Protein AF-A0AAD4NT39-F1 (afdb_monomer_lite)

Secondary structure (DSSP, 8-state):
-----HHHHHHHHHHHHHHHHHT-GGGGTTTEEEEEEEEETTEE--TTSTTSGGGS-----EEEEEEETTTTEEEEEEEE--TTS-EEEEEEEEE-SSSEEEEEEEEE-TTSTT--HHHHHHHHTT---PPPPGGG---HHHHHHHHHHHHHHHH-TT------SS--EEETTEEE-S--

Foldseek 3Di:
DDQADLVLVVVVVVLLVVLLQQLHLVSQVQAADPQAFEEEQPHTDDSPDCPDSSNDRAPFPDKDKDADRPQQKMWMWTQGQDPVWTWTKIWMWHDDNRHTRYIYIYIDTPPDDLAHSPLLVVVSVVDDDDDDPPVRDDDPVVVVLLVVLVVVCVVPVVRDHPADPPDFDQDNSDTDGDDD

InterPro domains:
  IPR058334 Domain of unknown function DUF8021 [PF26061] (137-174)

Organism: NCBI:txid48097

Radius of gyration: 17.37 Å; chains: 1; bounding box: 46×34×44 Å

Structure (mmCIF, N/CA/C/O backbone):
data_AF-A0AAD4NT39-F1
#
_entry.id   AF-A0AAD4NT39-F1
#
loop_
_atom_site.group_PDB
_atom_site.id
_atom_site.type_symbol
_atom_site.label_atom_id
_atom_site.label_alt_id
_atom_site.label_comp_id
_atom_site.label_asym_id
_atom_site.label_entity_id
_atom_site.label_seq_id
_atom_site.pdbx_PDB_ins_code
_atom_site.Cartn_x
_atom_site.Cartn_y
_atom_site.Cartn_z
_atom_site.occupancy
_atom_site.B_iso_or_equiv
_atom_site.auth_seq_id
_atom_site.auth_comp_id
_atom_site.auth_asym_id
_atom_site.auth_atom_id
_atom_site.pdbx_PDB_model_num
ATOM 1 N N . MET A 1 1 ? -16.075 -18.012 -9.042 1.00 45.16 1 MET A N 1
ATOM 2 C CA . MET A 1 1 ? -15.457 -16.731 -8.637 1.00 45.16 1 MET A CA 1
ATOM 3 C C . MET A 1 1 ? -15.837 -15.716 -9.696 1.00 45.16 1 MET A C 1
ATOM 5 O O . MET A 1 1 ? -15.651 -16.023 -10.866 1.00 45.16 1 MET A O 1
ATOM 9 N N . GLY A 1 2 ? -16.485 -14.609 -9.322 1.00 55.94 2 GLY A N 1
ATOM 10 C CA . GLY A 1 2 ? -16.772 -13.534 -10.278 1.00 55.94 2 GLY A CA 1
ATOM 11 C C . GLY A 1 2 ? -15.464 -12.896 -10.747 1.00 55.94 2 GLY A C 1
ATOM 12 O O . GLY A 1 2 ? -14.484 -12.915 -10.002 1.00 55.94 2 GLY A O 1
ATOM 13 N N . ALA A 1 3 ? -15.429 -12.383 -11.974 1.00 77.50 3 ALA A N 1
ATOM 14 C CA . ALA A 1 3 ? -14.290 -11.600 -12.435 1.00 77.50 3 ALA A CA 1
ATOM 15 C C . ALA A 1 3 ? -14.147 -10.358 -11.539 1.00 77.50 3 ALA A C 1
ATOM 17 O O . ALA A 1 3 ? -15.136 -9.685 -11.255 1.00 77.50 3 ALA A O 1
ATOM 18 N N . CYS A 1 4 ? -12.937 -10.080 -11.056 1.00 89.50 4 CYS A N 1
ATOM 19 C CA . CYS A 1 4 ? -12.674 -8.861 -10.306 1.00 89.50 4 CYS A CA 1
ATOM 20 C C . CYS A 1 4 ? -12.361 -7.741 -11.289 1.00 89.50 4 CYS A C 1
ATOM 22 O O . CYS A 1 4 ? -11.337 -7.765 -11.968 1.00 89.50 4 CYS A O 1
ATOM 24 N N . GLU A 1 5 ? -13.263 -6.774 -11.393 1.00 89.88 5 GLU A N 1
ATOM 25 C CA . GLU A 1 5 ? -13.074 -5.637 -12.282 1.00 89.88 5 GLU A CA 1
ATOM 26 C C . GLU A 1 5 ? -12.064 -4.656 -11.682 1.00 89.88 5 GLU A C 1
ATOM 28 O O . GLU A 1 5 ? -12.062 -4.370 -10.481 1.00 89.88 5 GLU A O 1
ATOM 33 N N . ARG A 1 6 ? -11.193 -4.104 -12.533 1.00 91.75 6 ARG A N 1
ATOM 34 C CA . ARG A 1 6 ? -10.196 -3.107 -12.114 1.00 91.75 6 ARG A CA 1
ATOM 35 C C . ARG A 1 6 ? -10.863 -1.860 -11.518 1.00 91.75 6 ARG A C 1
ATOM 37 O O . ARG A 1 6 ? -10.285 -1.232 -10.634 1.00 91.75 6 ARG A O 1
ATOM 44 N N . GLU A 1 7 ? -12.078 -1.539 -11.960 1.00 93.88 7 GLU A N 1
ATOM 45 C CA . GLU A 1 7 ? -12.891 -0.432 -11.446 1.00 93.88 7 GLU A CA 1
ATOM 46 C C . GLU A 1 7 ? -13.295 -0.618 -9.983 1.00 93.88 7 GLU A C 1
ATOM 48 O O . GLU A 1 7 ? -13.223 0.346 -9.225 1.00 93.88 7 GLU A O 1
ATOM 53 N N . PHE A 1 8 ? -13.620 -1.841 -9.545 1.00 95.06 8 PHE A N 1
ATOM 54 C CA . PHE A 1 8 ? -13.887 -2.121 -8.130 1.00 95.06 8 PHE A CA 1
ATOM 55 C C . PHE A 1 8 ? -12.672 -1.767 -7.258 1.00 95.06 8 PHE A C 1
ATOM 57 O O . PHE A 1 8 ? -12.799 -1.040 -6.270 1.00 95.06 8 PHE A O 1
ATOM 64 N N . LEU A 1 9 ? -11.478 -2.226 -7.650 1.00 96.81 9 LEU A N 1
ATOM 65 C CA . LEU A 1 9 ? -10.242 -1.954 -6.912 1.00 96.81 9 LEU A CA 1
ATOM 66 C C . LEU A 1 9 ? -9.875 -0.458 -6.941 1.00 96.81 9 LEU A C 1
ATOM 68 O O . LEU A 1 9 ? -9.452 0.097 -5.925 1.00 96.81 9 LEU A O 1
ATOM 72 N N . ALA A 1 10 ? -10.065 0.216 -8.079 1.00 96.06 10 ALA A N 1
ATOM 73 C CA . ALA A 1 10 ? -9.832 1.656 -8.213 1.00 96.06 10 ALA A CA 1
ATOM 74 C C . ALA A 1 10 ? -10.781 2.485 -7.328 1.00 96.06 10 ALA A C 1
ATOM 76 O O . ALA A 1 10 ? -10.347 3.416 -6.644 1.00 96.06 10 ALA A O 1
ATOM 77 N N . ALA A 1 11 ? -12.067 2.125 -7.301 1.00 96.06 11 ALA A N 1
ATOM 78 C CA . ALA A 1 11 ? -13.066 2.772 -6.460 1.00 96.06 11 ALA A CA 1
ATOM 79 C C . ALA A 1 11 ? -12.748 2.576 -4.973 1.00 96.06 11 ALA A C 1
ATOM 81 O O . ALA A 1 11 ? -12.743 3.547 -4.214 1.00 96.06 11 ALA A O 1
ATOM 82 N N . PHE A 1 12 ? -12.411 1.349 -4.559 1.00 97.19 12 PHE A N 1
ATOM 83 C CA . PHE A 1 12 ? -12.070 1.078 -3.166 1.00 97.19 12 PHE A CA 1
ATOM 84 C C . PHE A 1 12 ? -10.795 1.805 -2.724 1.00 97.19 12 PHE A C 1
ATOM 86 O O . PHE A 1 12 ? -10.771 2.401 -1.653 1.00 97.19 12 PHE A O 1
ATOM 93 N N . THR A 1 13 ? -9.733 1.801 -3.532 1.00 97.00 13 THR A N 1
ATOM 94 C CA . THR A 1 13 ? -8.476 2.488 -3.173 1.00 97.00 13 THR A CA 1
ATOM 95 C C . THR A 1 13 ? -8.647 4.005 -3.092 1.00 97.00 13 THR A C 1
ATOM 97 O O . THR A 1 13 ? -8.079 4.639 -2.206 1.00 97.00 13 THR A O 1
ATOM 100 N N . SER A 1 14 ? -9.507 4.584 -3.932 1.00 96.31 14 SER A N 1
ATOM 101 C CA . SER A 1 14 ? -9.885 6.000 -3.850 1.00 96.31 14 SER A CA 1
ATOM 102 C C . SER A 1 14 ? -10.712 6.303 -2.592 1.00 96.31 14 SER A C 1
ATOM 104 O O . SER A 1 14 ? -10.470 7.301 -1.910 1.00 96.31 14 SER A O 1
ATOM 106 N N . LEU A 1 15 ? -11.648 5.417 -2.233 1.00 97.19 15 LEU A N 1
ATOM 107 C CA . LEU A 1 15 ? -12.389 5.494 -0.973 1.00 97.19 15 LEU A CA 1
ATOM 108 C C . LEU A 1 15 ? -11.456 5.379 0.240 1.00 97.19 15 LEU A C 1
ATOM 110 O O . LEU A 1 15 ? -11.632 6.118 1.205 1.00 97.19 15 LEU A O 1
ATOM 114 N N . TYR A 1 16 ? -10.455 4.497 0.176 1.00 97.38 16 TYR A N 1
ATOM 115 C CA . TYR A 1 16 ? -9.438 4.343 1.213 1.00 97.38 16 TYR A CA 1
ATOM 116 C C . TYR A 1 16 ? -8.669 5.642 1.439 1.00 97.38 16 TYR A C 1
ATOM 118 O O . TYR A 1 16 ? -8.558 6.086 2.578 1.00 97.38 16 TYR A O 1
ATOM 126 N N . LEU A 1 17 ? -8.185 6.285 0.372 1.00 96.94 17 LEU A N 1
ATOM 127 C CA . LEU A 1 17 ? -7.468 7.557 0.492 1.00 96.94 17 LEU A CA 1
ATOM 128 C C . LEU A 1 17 ? -8.335 8.646 1.132 1.00 96.94 17 LEU A C 1
ATOM 130 O O . LEU A 1 17 ? -7.859 9.366 2.009 1.00 96.94 17 LEU A O 1
ATOM 134 N N . ASN A 1 18 ? -9.613 8.735 0.754 1.00 96.19 18 ASN A N 1
ATOM 135 C CA . ASN A 1 18 ? -10.550 9.662 1.388 1.00 96.19 18 ASN A CA 1
ATOM 136 C C . ASN A 1 18 ? -10.724 9.343 2.883 1.00 96.19 18 ASN A C 1
ATOM 138 O O . ASN A 1 18 ? -10.513 10.213 3.723 1.00 96.19 18 ASN A O 1
ATOM 142 N N . ALA A 1 19 ? -11.019 8.086 3.225 1.00 97.06 19 ALA A N 1
ATOM 143 C CA . ALA A 1 19 ? -11.183 7.643 4.609 1.00 97.06 19 ALA A CA 1
ATOM 144 C C . ALA A 1 19 ? -9.948 7.919 5.472 1.00 97.06 19 ALA A C 1
ATOM 146 O O . ALA A 1 19 ? -10.096 8.425 6.579 1.00 97.06 19 ALA A O 1
ATOM 147 N N . GLN A 1 20 ? -8.749 7.660 4.948 1.00 97.25 20 GLN A N 1
ATOM 148 C CA . GLN A 1 20 ? -7.490 7.965 5.622 1.00 97.25 20 GLN A CA 1
ATOM 149 C C . GLN A 1 20 ? -7.286 9.476 5.804 1.00 97.25 20 GLN A C 1
ATOM 151 O O . GLN A 1 20 ? -6.795 9.911 6.844 1.00 97.25 20 GLN A O 1
ATOM 156 N N . THR A 1 21 ? -7.686 10.280 4.812 1.00 95.56 21 THR A N 1
ATOM 157 C CA . THR A 1 21 ? -7.581 11.746 4.872 1.00 95.56 21 THR A CA 1
ATOM 158 C C . THR A 1 21 ? -8.437 12.319 5.996 1.00 95.56 21 THR A C 1
ATOM 160 O O . THR A 1 21 ? -7.985 13.179 6.747 1.00 95.56 21 THR A O 1
ATOM 163 N N . VAL A 1 22 ? -9.674 11.835 6.134 1.00 96.44 22 VAL A N 1
ATOM 164 C CA . VAL A 1 22 ? -10.615 12.337 7.148 1.00 96.44 22 VAL A CA 1
ATOM 165 C C . VAL A 1 22 ? -10.553 11.582 8.479 1.00 96.44 22 VAL A C 1
ATOM 167 O O . VAL A 1 22 ? -11.205 12.001 9.432 1.00 96.44 22 VAL A O 1
ATOM 170 N N . GLY A 1 23 ? -9.812 10.474 8.557 1.00 97.25 23 GLY A N 1
ATOM 171 C CA . GLY A 1 23 ? -9.743 9.626 9.746 1.00 97.25 23 GLY A CA 1
ATOM 172 C C . GLY A 1 23 ? -11.046 8.870 10.026 1.00 97.25 23 GLY A C 1
ATOM 173 O O . GLY A 1 23 ? -11.526 8.881 11.158 1.00 97.25 23 GLY A O 1
ATOM 174 N N . ASN A 1 24 ? -11.681 8.270 9.012 1.00 97.69 24 ASN A N 1
ATOM 175 C CA . ASN A 1 24 ? -13.008 7.665 9.166 1.00 97.69 24 ASN A CA 1
ATOM 176 C C . ASN A 1 24 ? -13.178 6.321 8.438 1.00 97.69 24 ASN A C 1
ATOM 178 O O . ASN A 1 24 ? -13.614 6.261 7.285 1.00 97.69 24 ASN A O 1
ATOM 182 N N . SER A 1 25 ? -12.954 5.225 9.163 1.00 97.44 25 SER A N 1
ATOM 183 C CA . SER A 1 25 ? -13.167 3.856 8.669 1.00 97.44 25 SER A CA 1
ATOM 184 C C . SER A 1 25 ? -14.631 3.496 8.373 1.00 97.44 25 SER A C 1
ATOM 186 O O . SER A 1 25 ? -14.883 2.566 7.604 1.00 97.44 25 SER A O 1
ATOM 188 N N . SER A 1 26 ? -15.620 4.224 8.913 1.00 97.75 26 SER A N 1
ATOM 189 C CA . SER A 1 26 ? -17.044 3.917 8.672 1.00 97.75 26 SER A CA 1
ATOM 190 C C . SER A 1 26 ? -17.446 4.062 7.200 1.00 97.75 26 SER A C 1
ATOM 192 O O . SER A 1 26 ? -18.415 3.436 6.760 1.00 97.75 26 SER A O 1
ATOM 194 N N . LEU A 1 27 ? -16.659 4.802 6.410 1.00 97.56 27 LEU A N 1
ATOM 195 C CA . LEU A 1 27 ? -16.833 4.918 4.962 1.00 97.56 27 LEU A CA 1
ATOM 196 C C . LEU A 1 27 ? -16.735 3.562 4.242 1.00 97.56 27 LEU A C 1
ATOM 198 O O . LEU A 1 27 ? -17.321 3.393 3.174 1.00 97.56 27 LEU A O 1
ATOM 202 N N . PHE A 1 28 ? -16.062 2.571 4.832 1.00 96.62 28 PHE A N 1
ATOM 203 C CA . PHE A 1 28 ? -15.901 1.242 4.241 1.00 96.62 28 PHE A CA 1
ATOM 204 C C . PHE A 1 28 ? -17.084 0.304 4.473 1.00 96.62 28 PHE A C 1
ATOM 206 O O . PHE A 1 28 ? -17.129 -0.751 3.850 1.00 96.62 28 PHE A O 1
ATOM 213 N N . THR A 1 29 ? -18.050 0.658 5.328 1.00 92.12 29 THR A N 1
ATOM 214 C CA . THR A 1 29 ? -19.096 -0.263 5.824 1.00 92.12 29 THR A CA 1
ATOM 215 C C . THR A 1 29 ? -19.800 -1.057 4.715 1.00 92.12 29 THR A C 1
ATOM 217 O O . THR A 1 29 ? -20.031 -2.252 4.865 1.00 92.12 29 THR A O 1
ATOM 220 N N . ASN A 1 30 ? -20.085 -0.428 3.570 1.00 93.88 30 ASN A N 1
ATOM 221 C CA . ASN A 1 30 ? -20.787 -1.074 2.450 1.00 93.88 30 ASN A CA 1
ATOM 222 C C . ASN A 1 30 ? -19.874 -1.866 1.496 1.00 93.88 30 ASN A C 1
ATOM 224 O O . ASN A 1 30 ? -20.364 -2.527 0.582 1.00 93.88 30 ASN A O 1
ATOM 228 N N . TYR A 1 31 ? -18.561 -1.791 1.698 1.00 95.50 31 TYR A N 1
ATOM 229 C CA . TYR A 1 31 ? -17.534 -2.389 0.847 1.00 95.50 31 TYR A CA 1
ATOM 230 C C . TYR A 1 31 ? -16.798 -3.547 1.524 1.00 95.50 31 TYR A C 1
ATOM 232 O O . TYR A 1 31 ? -16.107 -4.296 0.838 1.00 95.50 31 TYR A O 1
ATOM 240 N N . MET A 1 32 ? -16.948 -3.732 2.837 1.00 96.44 32 MET A N 1
ATOM 241 C CA . MET A 1 32 ? -16.330 -4.840 3.567 1.00 96.44 32 MET A CA 1
ATOM 242 C C . MET A 1 32 ? -17.255 -6.060 3.602 1.00 96.44 32 MET A C 1
ATOM 244 O O . MET A 1 32 ? -18.460 -5.946 3.825 1.00 96.44 32 MET A O 1
ATOM 248 N N . LEU A 1 33 ? -16.694 -7.254 3.409 1.00 96.44 33 LEU A N 1
ATOM 249 C CA . LEU A 1 33 ? -17.417 -8.507 3.630 1.00 96.44 33 LEU A CA 1
ATOM 250 C C . LEU A 1 33 ? -17.652 -8.705 5.135 1.00 96.44 33 LEU A C 1
ATOM 252 O O . LEU A 1 33 ? -16.765 -8.398 5.912 1.00 96.44 33 LEU A O 1
ATOM 256 N N . GLN A 1 34 ? -18.774 -9.290 5.568 1.00 92.88 34 GLN A N 1
ATOM 257 C CA . GLN A 1 34 ? -19.112 -9.443 6.998 1.00 92.88 34 GLN A CA 1
ATOM 258 C C . GLN A 1 34 ? -17.993 -10.046 7.878 1.00 92.88 34 GLN A C 1
ATOM 260 O O . GLN A 1 34 ? -17.850 -9.646 9.028 1.00 92.88 34 GLN A O 1
ATOM 265 N N . ASN A 1 35 ? -17.184 -10.963 7.335 1.00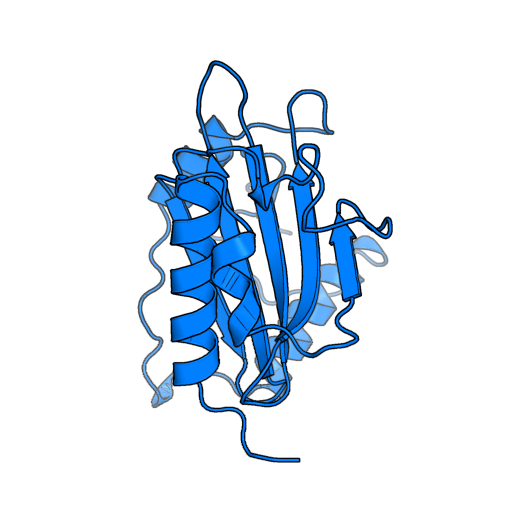 93.44 35 ASN A N 1
ATOM 266 C CA . ASN A 1 35 ? -16.073 -11.621 8.035 1.00 93.44 35 ASN A CA 1
ATOM 267 C C . ASN A 1 35 ? -14.710 -11.227 7.447 1.00 93.44 35 ASN A C 1
ATOM 269 O O . ASN A 1 35 ? -13.853 -12.084 7.222 1.00 93.44 35 ASN A O 1
ATOM 273 N N . TYR A 1 36 ? -14.533 -9.949 7.113 1.00 97.38 36 TYR A N 1
ATOM 274 C CA . TYR A 1 36 ? -13.241 -9.451 6.659 1.00 97.38 36 TYR A CA 1
ATOM 275 C C . TYR A 1 36 ? -12.175 -9.578 7.754 1.00 97.38 36 TYR A C 1
ATOM 277 O O . TYR A 1 36 ? -12.476 -9.619 8.947 1.00 97.38 36 TYR A O 1
ATOM 285 N N . THR A 1 37 ? -10.912 -9.608 7.342 1.00 98.31 37 THR A N 1
ATOM 286 C CA . THR A 1 37 ? -9.772 -9.535 8.264 1.00 98.31 37 THR A CA 1
ATOM 287 C C . THR A 1 37 ? -9.067 -8.196 8.128 1.00 98.31 37 THR A C 1
ATOM 289 O O . THR A 1 37 ? -8.952 -7.662 7.022 1.00 98.31 37 THR A O 1
ATOM 292 N N . TYR A 1 38 ? -8.616 -7.660 9.261 1.00 98.50 38 TYR A N 1
ATOM 293 C CA . TYR A 1 38 ? -7.830 -6.439 9.327 1.00 98.50 38 TYR A CA 1
ATOM 294 C C . TYR A 1 38 ? -6.598 -6.639 10.205 1.00 98.50 38 TYR A C 1
ATOM 296 O O . TYR A 1 38 ? -6.696 -7.206 11.298 1.00 98.50 38 TYR A O 1
ATOM 304 N N . SER A 1 39 ? -5.444 -6.186 9.726 1.00 98.69 39 SER A N 1
ATOM 305 C CA . SER A 1 39 ? -4.202 -6.190 10.492 1.00 98.69 39 SER A CA 1
ATOM 306 C C . SER A 1 39 ? -3.411 -4.905 10.294 1.00 98.69 39 SER A C 1
ATOM 308 O O . SER A 1 39 ? -3.415 -4.309 9.217 1.00 98.69 39 SER A O 1
ATOM 310 N N . GLU A 1 40 ? -2.699 -4.515 11.345 1.00 98.44 40 GLU A N 1
ATOM 311 C CA . GLU A 1 40 ? -1.698 -3.454 11.320 1.00 98.44 40 GLU A CA 1
ATOM 312 C C . GLU A 1 40 ? -0.369 -4.045 11.799 1.00 98.44 40 GLU A C 1
ATOM 314 O O . GLU A 1 40 ? -0.338 -4.757 12.804 1.00 98.44 40 GLU A O 1
ATOM 319 N N . ASN A 1 41 ? 0.721 -3.815 11.061 1.00 97.44 41 ASN A N 1
ATOM 320 C CA . ASN A 1 41 ? 2.065 -4.306 11.401 1.00 97.44 41 ASN A CA 1
ATOM 321 C C . ASN A 1 41 ? 2.102 -5.809 11.746 1.00 97.44 41 ASN A C 1
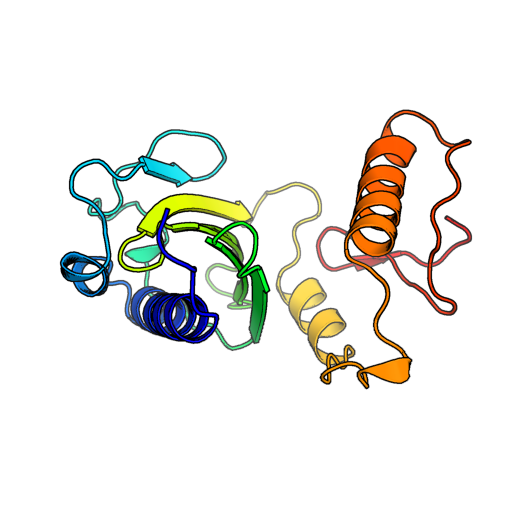ATOM 323 O O . ASN A 1 41 ? 2.704 -6.237 12.728 1.00 97.44 41 ASN A O 1
ATOM 327 N N . PHE A 1 42 ? 1.440 -6.615 10.906 1.00 97.12 42 PHE A N 1
ATOM 328 C CA . PHE A 1 42 ? 1.312 -8.077 11.024 1.00 97.12 42 PHE A CA 1
ATOM 329 C C . PHE A 1 42 ? 0.523 -8.588 12.244 1.00 97.12 42 PHE A C 1
ATOM 331 O O . PHE A 1 42 ? 0.424 -9.801 12.434 1.00 97.12 42 PHE A O 1
ATOM 338 N N . ALA A 1 43 ? -0.093 -7.705 13.033 1.00 98.00 43 ALA A N 1
ATOM 339 C CA . ALA A 1 43 ? -0.948 -8.071 14.156 1.00 98.00 43 ALA A CA 1
ATOM 340 C C . ALA A 1 43 ? -2.434 -7.859 13.810 1.00 98.00 43 ALA A C 1
ATOM 342 O O . ALA A 1 43 ? -2.776 -6.840 13.204 1.00 98.00 43 ALA A O 1
ATOM 343 N N . PRO A 1 44 ? -3.346 -8.780 14.186 1.00 98.31 44 PRO A N 1
ATOM 344 C CA . PRO A 1 44 ? -4.782 -8.539 14.070 1.00 98.31 44 PRO A CA 1
ATOM 345 C C . PRO A 1 44 ? -5.184 -7.243 14.780 1.00 98.31 44 PRO A C 1
ATOM 347 O O . PRO A 1 44 ? -4.804 -7.020 15.929 1.00 98.31 44 PRO A O 1
ATOM 350 N N . ALA A 1 45 ? -5.973 -6.411 14.106 1.00 97.62 45 ALA A N 1
ATOM 351 C CA . ALA A 1 45 ? -6.388 -5.105 14.603 1.00 97.62 45 ALA A CA 1
ATOM 352 C C . ALA A 1 45 ? -7.901 -4.907 14.439 1.00 97.62 45 ALA A C 1
ATOM 354 O O . ALA A 1 45 ? -8.561 -5.585 13.650 1.00 97.62 45 ALA A O 1
ATOM 355 N N . ASN A 1 46 ? -8.465 -3.957 15.186 1.00 97.00 46 ASN A N 1
ATOM 356 C CA . ASN A 1 46 ? -9.859 -3.549 15.033 1.00 97.00 46 ASN A CA 1
ATOM 357 C C . ASN A 1 46 ? -9.932 -2.272 14.189 1.00 97.00 46 ASN A C 1
ATOM 359 O O . ASN A 1 46 ? -9.568 -1.198 14.662 1.00 97.00 46 ASN A O 1
ATOM 363 N N . LEU A 1 47 ? -10.457 -2.394 12.971 1.00 97.25 47 LEU A N 1
ATOM 364 C CA . LEU A 1 47 ? -10.576 -1.297 12.008 1.00 97.25 47 LEU A CA 1
ATOM 365 C C . LEU A 1 47 ? -11.410 -0.117 12.530 1.00 97.25 47 LEU A C 1
ATOM 367 O O . LEU A 1 47 ? -11.153 1.026 12.169 1.00 97.25 47 LEU A O 1
ATOM 371 N N . SER A 1 48 ? -12.397 -0.367 13.394 1.00 96.38 48 SER A N 1
ATOM 372 C CA . SER A 1 48 ? -13.248 0.682 13.977 1.00 96.38 48 SER A CA 1
ATOM 373 C C . SER A 1 48 ? -12.693 1.262 15.280 1.00 96.38 48 SER A C 1
ATOM 375 O O . SER A 1 48 ? -13.308 2.157 15.858 1.00 96.38 48 SER A O 1
ATOM 377 N N . ALA A 1 49 ? -11.565 0.753 15.786 1.00 97.56 49 ALA A N 1
ATOM 378 C CA . ALA A 1 49 ? -10.961 1.292 16.996 1.00 97.56 49 ALA A CA 1
ATOM 379 C C . ALA A 1 49 ? -10.342 2.673 16.719 1.00 97.56 49 ALA A C 1
ATOM 381 O O . ALA A 1 49 ? -9.705 2.849 15.678 1.00 97.56 49 ALA A O 1
ATOM 382 N N . PRO A 1 50 ? -10.426 3.631 17.661 1.00 96.94 50 PRO A N 1
ATOM 383 C CA . PRO A 1 50 ? -9.774 4.935 17.512 1.00 96.94 50 PRO A CA 1
ATOM 384 C C . PRO A 1 50 ? -8.259 4.843 17.286 1.00 96.94 50 PRO A C 1
ATOM 386 O O . PRO A 1 50 ? -7.673 5.733 16.688 1.00 96.94 50 PRO A O 1
ATOM 389 N N . THR A 1 51 ? -7.621 3.766 17.752 1.00 95.88 51 THR A N 1
ATOM 390 C CA . THR A 1 51 ? -6.182 3.521 17.587 1.00 95.88 51 THR A CA 1
ATOM 391 C C . THR A 1 51 ? -5.795 3.025 16.198 1.00 95.88 51 THR A C 1
ATOM 393 O O . THR A 1 51 ? -4.608 2.986 15.905 1.00 95.88 51 THR A O 1
ATOM 396 N N . SER A 1 52 ? -6.753 2.616 15.361 1.00 97.44 52 SER A N 1
ATOM 397 C CA . SER A 1 52 ? -6.447 2.181 13.998 1.00 97.44 52 SER A CA 1
ATOM 398 C C . SER A 1 52 ? -5.949 3.356 13.164 1.00 97.44 52 SER A C 1
ATOM 400 O O . SER A 1 52 ? -6.540 4.438 13.209 1.00 97.44 52 SER A O 1
ATOM 402 N N . ILE A 1 53 ? -4.917 3.125 12.349 1.00 97.12 53 ILE A N 1
ATOM 403 C CA . ILE A 1 53 ? -4.306 4.163 11.512 1.00 97.12 53 ILE A CA 1
ATOM 404 C C . ILE A 1 53 ? -5.317 4.830 10.572 1.00 97.12 53 ILE A C 1
ATOM 406 O O . ILE A 1 53 ? -5.241 6.033 10.352 1.00 97.12 53 ILE A O 1
ATOM 410 N N . VAL A 1 54 ? -6.325 4.099 10.084 1.00 96.94 54 VAL A N 1
ATOM 411 C CA 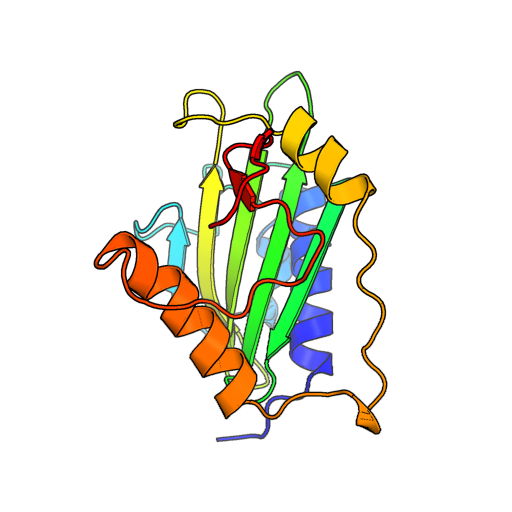. VAL A 1 54 ? -7.386 4.652 9.220 1.00 96.94 54 VAL A CA 1
ATOM 412 C C . VAL A 1 54 ? -8.250 5.687 9.949 1.00 96.94 54 VAL A C 1
ATOM 414 O O . VAL A 1 54 ? -8.795 6.582 9.310 1.00 96.94 54 VAL A O 1
ATOM 417 N N . ASN A 1 55 ? -8.394 5.579 11.274 1.00 97.81 55 ASN A N 1
ATOM 418 C CA . ASN A 1 55 ? -9.166 6.526 12.088 1.00 97.81 55 ASN A CA 1
ATOM 419 C C . ASN A 1 55 ? -8.319 7.708 12.589 1.00 97.81 55 ASN A C 1
ATOM 421 O O . ASN A 1 55 ? -8.821 8.555 13.325 1.00 97.81 55 ASN A O 1
ATOM 425 N N . GLN A 1 56 ? -7.051 7.780 12.182 1.00 95.50 56 GLN A N 1
ATOM 426 C CA . GLN A 1 56 ? -6.192 8.940 12.374 1.00 95.50 56 GLN A CA 1
ATOM 427 C C . GLN A 1 56 ? -6.225 9.781 11.089 1.00 95.50 56 GLN A C 1
ATOM 429 O O . GLN A 1 56 ? -5.838 9.278 10.032 1.00 95.50 56 GLN A O 1
ATOM 434 N N . PRO A 1 57 ? -6.703 11.038 11.124 1.00 95.38 57 PRO A N 1
ATOM 435 C CA . PRO A 1 57 ? -6.684 11.900 9.946 1.00 95.38 57 PRO A CA 1
ATOM 436 C C . PRO A 1 57 ? -5.242 12.179 9.516 1.00 95.38 57 PRO A C 1
ATOM 438 O O . PRO A 1 57 ? -4.468 12.754 10.281 1.00 95.38 57 PRO A O 1
ATOM 441 N N . LEU A 1 58 ? -4.882 11.793 8.291 1.00 93.94 58 LEU A N 1
ATOM 442 C CA . LEU A 1 58 ? -3.549 12.027 7.736 1.00 93.94 58 LEU A CA 1
ATOM 443 C C . LEU A 1 58 ? -3.639 12.862 6.463 1.00 93.94 58 LEU A C 1
ATOM 445 O O . LEU A 1 58 ? -4.341 12.504 5.521 1.00 93.94 58 LEU A O 1
ATOM 449 N N . ASN A 1 59 ? -2.869 13.945 6.389 1.00 85.19 59 ASN A N 1
ATOM 450 C CA . ASN A 1 59 ? -2.776 14.748 5.175 1.00 85.19 59 ASN A CA 1
ATOM 451 C C . ASN A 1 59 ? -1.908 14.030 4.125 1.00 85.19 59 ASN A C 1
ATOM 453 O O . ASN A 1 59 ? -0.697 14.244 4.029 1.00 85.19 59 ASN A O 1
ATOM 457 N N . SER A 1 60 ? -2.516 13.124 3.355 1.00 69.88 60 SER A N 1
ATOM 458 C CA . SER A 1 60 ? -1.813 12.379 2.313 1.00 69.88 60 SER A CA 1
ATOM 459 C C . SER A 1 60 ? -1.614 13.243 1.068 1.00 69.88 60 SER A C 1
ATOM 461 O O . SER A 1 60 ? -2.519 13.395 0.250 1.00 69.88 60 SER A O 1
ATOM 463 N N . THR A 1 61 ? -0.411 13.783 0.890 1.00 67.06 61 THR A N 1
ATOM 464 C CA . THR A 1 61 ? -0.048 14.555 -0.315 1.00 67.06 61 THR A CA 1
ATOM 465 C C . THR A 1 61 ? 0.565 13.690 -1.413 1.00 67.06 61 THR A C 1
ATOM 467 O O . THR A 1 61 ? 0.658 14.119 -2.559 1.00 67.06 61 THR A O 1
ATOM 470 N N . ASN A 1 62 ? 0.967 12.461 -1.083 1.00 86.31 62 ASN A N 1
ATOM 471 C CA . ASN A 1 62 ? 1.654 11.554 -1.991 1.00 86.31 62 ASN A CA 1
ATOM 472 C C . ASN A 1 62 ? 1.125 10.132 -1.799 1.00 86.31 62 ASN A C 1
ATOM 474 O O . ASN A 1 62 ? 1.244 9.563 -0.713 1.00 86.31 62 ASN A O 1
ATOM 478 N N . SER A 1 63 ? 0.559 9.547 -2.855 1.00 93.38 63 SER A N 1
ATOM 479 C CA . SER A 1 63 ? 0.146 8.145 -2.853 1.00 93.38 63 SER A CA 1
ATOM 480 C C . SER A 1 63 ? 0.460 7.460 -4.177 1.00 93.38 63 SER A C 1
ATOM 482 O O . SER A 1 63 ? 0.560 8.105 -5.223 1.00 93.38 63 SER A O 1
ATOM 484 N N . ARG A 1 64 ? 0.632 6.139 -4.126 1.00 93.88 64 ARG A N 1
ATOM 485 C CA . ARG A 1 64 ? 0.820 5.292 -5.305 1.00 93.88 64 ARG A CA 1
ATOM 486 C C . ARG A 1 64 ? -0.040 4.054 -5.185 1.00 93.88 64 ARG A C 1
ATOM 488 O O . ARG A 1 64 ? -0.029 3.402 -4.148 1.00 93.88 64 ARG A O 1
ATOM 495 N N . ILE A 1 65 ? -0.758 3.727 -6.252 1.00 95.75 65 ILE A N 1
ATOM 496 C CA . ILE A 1 65 ? -1.716 2.626 -6.270 1.00 95.75 65 ILE A CA 1
ATOM 497 C C . ILE A 1 65 ? -1.327 1.626 -7.357 1.00 95.75 65 ILE A C 1
ATOM 499 O O . ILE A 1 65 ? -1.088 2.001 -8.504 1.00 95.75 65 ILE A O 1
ATOM 503 N N . PHE A 1 66 ? -1.334 0.345 -7.006 1.00 95.19 66 PHE A N 1
ATOM 504 C CA . PHE A 1 66 ? -1.189 -0.775 -7.928 1.00 95.19 66 PHE A CA 1
ATOM 505 C C . PHE A 1 66 ? -2.428 -1.659 -7.828 1.00 95.19 66 PHE A C 1
ATOM 507 O O . PHE A 1 66 ? -2.838 -2.032 -6.731 1.00 95.19 66 PHE A O 1
ATOM 514 N N . LEU A 1 67 ? -3.025 -1.989 -8.973 1.00 96.00 67 LEU A N 1
ATOM 515 C CA . LEU A 1 67 ? -4.262 -2.768 -9.056 1.00 96.00 67 LEU A CA 1
ATOM 516 C C . LEU A 1 67 ? -3.990 -4.085 -9.788 1.00 96.00 67 LEU A C 1
ATOM 518 O O . LEU A 1 67 ? -3.562 -4.062 -10.946 1.00 96.00 67 LEU A O 1
ATOM 522 N N . ASP A 1 68 ? -4.293 -5.206 -9.140 1.00 95.19 68 ASP A N 1
ATOM 523 C CA . ASP A 1 68 ? -4.176 -6.560 -9.676 1.00 95.19 68 ASP A CA 1
ATOM 524 C C . ASP A 1 68 ? -5.558 -7.225 -9.740 1.00 95.19 68 ASP A C 1
ATOM 526 O O . ASP A 1 68 ? -6.025 -7.883 -8.810 1.00 95.19 68 ASP A O 1
ATOM 530 N N . ALA A 1 69 ? -6.221 -7.062 -10.884 1.00 93.56 69 ALA A N 1
ATOM 531 C CA . ALA A 1 69 ? -7.527 -7.661 -11.150 1.00 93.56 69 ALA A CA 1
ATOM 532 C C . ALA A 1 69 ? -7.488 -9.203 -11.191 1.00 93.56 69 ALA A C 1
ATOM 534 O O . ALA A 1 69 ? -8.506 -9.844 -10.948 1.00 93.56 69 ALA A O 1
ATOM 535 N N . TYR A 1 70 ? -6.326 -9.815 -11.456 1.00 92.44 70 TYR A N 1
ATOM 536 C CA . TYR A 1 70 ? -6.203 -11.273 -11.522 1.00 92.44 70 TYR A CA 1
ATOM 537 C C . TYR A 1 70 ? -6.291 -11.907 -10.129 1.00 92.44 70 TYR A C 1
ATOM 539 O O . TYR A 1 70 ? -6.965 -12.918 -9.950 1.00 92.44 70 TYR A O 1
ATOM 547 N N . LEU A 1 71 ? -5.641 -11.295 -9.134 1.00 94.00 71 LEU A N 1
ATOM 548 C CA . LEU A 1 71 ? -5.731 -11.718 -7.729 1.00 94.00 71 LEU A CA 1
ATOM 549 C C . LEU A 1 71 ? -6.848 -11.016 -6.952 1.00 94.00 71 LEU A C 1
ATOM 551 O O . LEU A 1 71 ? -7.050 -11.308 -5.777 1.00 94.00 71 LEU A O 1
ATOM 555 N N . CYS A 1 72 ? -7.562 -10.094 -7.595 1.00 96.69 72 CYS A N 1
ATOM 556 C CA . CYS A 1 72 ? -8.480 -9.171 -6.946 1.00 96.69 72 CYS A CA 1
ATOM 557 C C . CYS A 1 72 ? -7.856 -8.460 -5.741 1.00 96.69 72 CYS A C 1
ATOM 559 O O . CYS A 1 72 ? -8.435 -8.405 -4.655 1.00 96.69 72 CYS A O 1
ATOM 561 N N . SER A 1 73 ? -6.651 -7.934 -5.935 1.00 97.50 73 SER A N 1
ATOM 562 C CA . SER A 1 73 ? -5.890 -7.262 -4.893 1.00 97.50 73 SER A CA 1
ATOM 563 C C . SER A 1 73 ? -5.402 -5.895 -5.346 1.00 97.50 73 SER A C 1
ATOM 565 O O . SER A 1 73 ? -5.261 -5.613 -6.536 1.00 97.50 73 SER A O 1
ATOM 567 N N . ALA A 1 74 ? -5.158 -5.017 -4.383 1.00 98.06 74 ALA A N 1
ATOM 568 C CA . ALA A 1 74 ? -4.536 -3.730 -4.636 1.00 98.06 74 ALA A CA 1
ATOM 569 C C . ALA A 1 74 ? -3.534 -3.393 -3.538 1.00 98.06 74 ALA A C 1
ATOM 571 O O . ALA A 1 74 ? -3.698 -3.802 -2.388 1.00 98.06 74 ALA A O 1
ATOM 572 N N . PHE A 1 75 ? -2.508 -2.636 -3.911 1.00 98.06 75 PHE A N 1
ATOM 573 C CA . PHE A 1 75 ? -1.548 -2.054 -2.988 1.00 98.06 75 PHE A CA 1
ATOM 574 C C . PHE A 1 75 ? -1.588 -0.532 -3.102 1.00 98.06 75 PHE A C 1
ATOM 576 O O . PHE A 1 75 ? -1.480 0.000 -4.207 1.00 98.06 75 PHE A O 1
ATOM 583 N N . THR A 1 76 ? -1.710 0.151 -1.970 1.00 97.56 76 THR A N 1
ATOM 584 C CA . THR A 1 76 ? -1.679 1.609 -1.858 1.00 97.56 76 THR A CA 1
ATOM 585 C C . THR A 1 76 ? -0.535 2.008 -0.936 1.00 97.56 76 THR A C 1
ATOM 587 O O . THR A 1 76 ? -0.554 1.706 0.254 1.00 97.56 76 THR A O 1
ATOM 590 N N . GLN A 1 77 ? 0.452 2.713 -1.476 1.00 96.25 77 GLN A N 1
ATOM 591 C CA . GLN A 1 77 ? 1.448 3.429 -0.688 1.00 96.25 77 GLN A CA 1
ATOM 592 C C . GLN A 1 77 ? 0.920 4.823 -0.356 1.00 96.25 77 GLN A C 1
ATOM 594 O O . GLN A 1 77 ? 0.382 5.495 -1.237 1.00 96.25 77 GLN A O 1
ATOM 599 N N . ILE A 1 78 ? 1.125 5.277 0.879 1.00 96.50 78 ILE A N 1
ATOM 600 C CA . ILE A 1 78 ? 0.808 6.640 1.320 1.00 96.50 78 ILE A CA 1
ATOM 601 C C . ILE A 1 78 ? 2.030 7.211 2.028 1.00 96.50 78 ILE A C 1
ATOM 603 O O . ILE A 1 78 ? 2.572 6.575 2.925 1.00 96.50 78 ILE A O 1
ATOM 607 N N . ILE A 1 79 ? 2.471 8.402 1.632 1.00 95.44 79 ILE A N 1
ATOM 608 C CA . ILE A 1 79 ? 3.583 9.105 2.273 1.00 95.44 79 ILE A CA 1
ATOM 609 C C . ILE A 1 79 ? 3.030 10.374 2.915 1.00 95.44 79 ILE A C 1
ATOM 611 O O . ILE A 1 79 ? 2.446 11.224 2.237 1.00 95.44 79 ILE A O 1
ATOM 615 N N . VAL A 1 80 ? 3.239 10.493 4.222 1.00 95.12 80 VAL A N 1
ATOM 616 C CA . VAL A 1 80 ? 2.794 11.604 5.063 1.00 95.12 80 VAL A CA 1
ATOM 617 C C . VAL A 1 80 ? 4.046 12.252 5.656 1.00 95.12 80 VAL A C 1
ATOM 619 O O . VAL A 1 80 ? 4.491 11.859 6.731 1.00 95.12 80 VAL A O 1
ATOM 622 N N . PRO A 1 81 ? 4.673 13.215 4.957 1.00 91.38 81 PRO A N 1
ATOM 623 C CA . PRO A 1 81 ? 5.901 13.864 5.416 1.00 91.38 81 PRO A CA 1
ATOM 624 C C . PRO A 1 81 ? 5.619 15.003 6.417 1.00 91.38 81 PRO A C 1
ATOM 626 O O . PRO A 1 81 ? 6.336 16.001 6.433 1.00 91.38 81 PRO A O 1
ATOM 629 N N . GLU A 1 82 ? 4.544 14.896 7.202 1.00 87.88 82 GLU A N 1
ATOM 630 C CA . GLU A 1 82 ? 4.127 15.921 8.164 1.00 87.88 82 GLU A CA 1
ATOM 631 C C . GLU A 1 82 ? 5.137 15.998 9.325 1.00 87.88 82 GLU A C 1
ATOM 633 O O . GLU A 1 82 ? 5.386 14.974 9.965 1.00 87.88 82 GLU A O 1
ATOM 638 N N . PRO A 1 83 ? 5.707 17.178 9.646 1.00 83.12 83 PRO A N 1
ATOM 639 C CA . PRO A 1 83 ? 6.719 17.287 10.695 1.00 83.12 83 PRO A CA 1
ATOM 640 C C . PRO A 1 83 ? 6.234 16.930 12.101 1.00 83.12 83 PRO A C 1
ATOM 642 O O . PRO A 1 83 ? 7.058 16.566 12.932 1.00 83.12 83 PRO A O 1
ATOM 645 N N . SER A 1 84 ? 4.935 17.068 12.395 1.00 90.25 84 SER A N 1
ATOM 646 C CA . SER A 1 84 ? 4.415 16.773 13.735 1.00 90.25 84 SER A CA 1
ATOM 647 C C . SER A 1 84 ? 4.359 15.281 14.039 1.00 90.25 84 SER A C 1
ATOM 649 O O . SER A 1 84 ? 4.540 14.912 15.193 1.00 90.25 84 SER A O 1
ATOM 651 N N . HIS A 1 85 ? 4.051 14.451 13.034 1.00 92.62 85 HIS A N 1
ATOM 652 C CA . HIS A 1 85 ? 4.091 12.993 13.148 1.00 92.62 85 HIS A CA 1
ATOM 653 C C . HIS A 1 85 ? 4.096 12.349 11.742 1.00 92.62 85 HIS A C 1
ATOM 655 O O . HIS A 1 85 ? 3.041 12.267 11.099 1.00 92.62 85 HIS A O 1
ATOM 661 N N . PRO A 1 86 ? 5.278 11.989 11.211 1.00 93.81 86 PRO A N 1
ATOM 662 C CA . PRO A 1 86 ? 5.417 11.491 9.847 1.00 93.81 86 PRO A CA 1
ATOM 663 C C . PRO A 1 86 ? 5.103 9.997 9.715 1.00 93.81 86 PRO A C 1
ATOM 665 O O . PRO A 1 86 ? 5.549 9.199 10.524 1.00 93.81 86 PRO A O 1
ATOM 668 N N . TYR A 1 87 ? 4.475 9.599 8.603 1.00 95.94 87 TYR A N 1
ATOM 669 C CA . TYR A 1 87 ? 4.191 8.191 8.295 1.00 95.94 87 TYR A CA 1
ATOM 670 C C . TYR A 1 87 ? 4.572 7.806 6.863 1.00 95.94 87 TYR A C 1
ATOM 672 O O . TYR A 1 87 ? 4.471 8.603 5.925 1.00 95.94 87 TYR A O 1
ATOM 680 N N . VAL A 1 88 ? 4.922 6.534 6.669 1.00 95.69 88 VAL A N 1
ATOM 681 C CA . VAL A 1 88 ? 4.850 5.864 5.364 1.00 95.69 88 VAL A CA 1
ATOM 682 C C . VAL A 1 88 ? 4.010 4.607 5.532 1.00 95.69 88 VAL A C 1
ATOM 684 O O . VAL A 1 88 ? 4.370 3.706 6.284 1.00 95.69 88 VAL A O 1
ATOM 687 N N . LEU A 1 89 ? 2.881 4.549 4.830 1.00 97.19 89 LEU A N 1
ATOM 688 C CA . LEU A 1 89 ? 1.939 3.441 4.908 1.00 97.19 89 LEU A CA 1
ATOM 689 C C . LEU A 1 89 ? 2.029 2.570 3.659 1.00 97.19 89 LEU A C 1
ATOM 691 O O . LEU A 1 89 ? 2.118 3.080 2.538 1.00 97.19 89 LEU A O 1
ATOM 695 N N . GLY A 1 90 ? 1.948 1.259 3.854 1.00 97.56 90 GLY A N 1
ATOM 696 C CA . GLY A 1 90 ? 1.731 0.275 2.800 1.00 97.56 90 GLY A CA 1
ATOM 697 C C . GLY A 1 90 ? 0.452 -0.499 3.077 1.00 97.56 90 GLY A C 1
ATOM 698 O O . GLY A 1 90 ? 0.409 -1.299 4.003 1.00 97.56 90 GLY A O 1
ATOM 699 N N . VAL A 1 91 ? -0.580 -0.275 2.274 1.00 98.25 91 VAL A N 1
ATOM 700 C CA . VAL A 1 91 ? -1.906 -0.869 2.463 1.00 98.25 91 VAL A CA 1
ATOM 701 C C . VAL A 1 91 ? -2.136 -1.899 1.375 1.00 98.25 91 VAL A C 1
ATOM 703 O O . VAL A 1 91 ? -2.112 -1.563 0.194 1.00 98.25 91 VAL A O 1
ATOM 706 N N . ARG A 1 92 ? -2.391 -3.149 1.750 1.00 98.50 92 ARG A N 1
ATOM 707 C CA . ARG A 1 92 ? -2.806 -4.207 0.831 1.00 98.50 92 ARG A CA 1
ATOM 708 C C . ARG A 1 92 ? -4.259 -4.562 1.083 1.00 98.50 92 ARG A C 1
ATOM 710 O O . ARG A 1 92 ? -4.638 -4.833 2.218 1.00 98.50 92 ARG A O 1
ATOM 717 N N . ILE A 1 93 ? -5.048 -4.637 0.020 1.00 98.12 93 ILE A N 1
ATOM 718 C CA . ILE A 1 93 ? -6.387 -5.220 0.072 1.00 98.12 93 ILE A CA 1
ATOM 719 C C . ILE A 1 93 ? -6.495 -6.444 -0.823 1.00 98.12 93 ILE A C 1
ATOM 721 O O . ILE A 1 93 ? -5.851 -6.521 -1.868 1.00 98.12 93 ILE A O 1
ATOM 725 N N . GLU A 1 94 ? -7.356 -7.369 -0.421 1.00 97.88 94 GLU A N 1
ATOM 726 C CA . GLU A 1 94 ? -7.880 -8.446 -1.257 1.00 97.88 94 GLU A CA 1
ATOM 727 C C . GLU A 1 94 ? -9.405 -8.392 -1.219 1.00 97.88 94 GLU A C 1
ATOM 729 O O . GLU A 1 94 ? -10.006 -8.057 -0.192 1.00 97.88 94 GLU A O 1
ATOM 734 N N . GLY A 1 95 ? -10.041 -8.733 -2.332 1.00 95.88 95 GLY A N 1
ATOM 735 C CA . GLY A 1 95 ? -11.488 -8.777 -2.444 1.00 95.88 95 GLY A CA 1
ATOM 736 C C . GLY A 1 95 ? -11.988 -9.927 -3.303 1.00 95.88 95 GLY A C 1
ATOM 737 O O . GLY A 1 95 ? -11.250 -10.818 -3.712 1.00 95.88 95 GLY A O 1
ATOM 738 N N . ASN A 1 96 ? -13.286 -9.894 -3.589 1.00 94.12 96 ASN A N 1
ATOM 739 C CA . ASN A 1 96 ? -13.972 -10.895 -4.412 1.00 94.12 96 ASN A CA 1
ATOM 740 C C . ASN A 1 96 ? -14.701 -10.291 -5.629 1.00 94.12 96 ASN A C 1
ATOM 742 O O . ASN A 1 96 ? -15.614 -10.912 -6.171 1.00 94.12 96 ASN A O 1
ATOM 746 N N . GLY A 1 97 ? -14.326 -9.069 -6.018 1.00 91.56 97 GLY A N 1
ATOM 747 C CA . GLY A 1 97 ? -14.934 -8.290 -7.103 1.00 91.56 97 GLY A CA 1
ATOM 748 C C . GLY A 1 97 ? -16.137 -7.446 -6.676 1.00 91.56 97 GLY A C 1
ATOM 749 O O . GLY A 1 97 ? -16.617 -6.635 -7.458 1.00 91.56 97 GLY A O 1
ATOM 750 N N . LYS A 1 98 ? -16.616 -7.610 -5.437 1.00 92.94 98 LYS A N 1
ATOM 751 C CA . LYS A 1 98 ? -17.725 -6.824 -4.876 1.00 92.94 98 LYS A CA 1
ATOM 752 C C . LYS A 1 98 ? -17.428 -6.284 -3.481 1.00 92.94 98 LYS A C 1
ATOM 754 O O . LYS A 1 98 ? -17.826 -5.171 -3.156 1.00 92.94 98 LYS A O 1
ATOM 759 N N . TYR A 1 99 ? -16.746 -7.080 -2.667 1.00 96.31 99 TYR A N 1
ATOM 760 C CA . TYR A 1 99 ? -16.390 -6.752 -1.295 1.00 96.31 99 TYR A CA 1
ATOM 761 C C . TYR A 1 99 ? -14.904 -6.993 -1.053 1.00 96.31 99 TYR A C 1
ATOM 763 O O . TYR A 1 99 ? -14.315 -7.916 -1.623 1.00 96.31 99 TYR A O 1
ATOM 771 N N . VAL A 1 100 ? -14.321 -6.189 -0.169 1.00 97.50 100 VAL A N 1
ATOM 772 C CA . VAL A 1 100 ? -13.006 -6.424 0.421 1.00 97.50 100 VAL A CA 1
ATOM 773 C C . VAL A 1 100 ? -13.135 -7.496 1.496 1.00 97.50 100 VAL A C 1
ATOM 775 O O . VAL A 1 100 ? -14.000 -7.437 2.370 1.00 97.50 100 VAL A O 1
ATOM 778 N N . THR A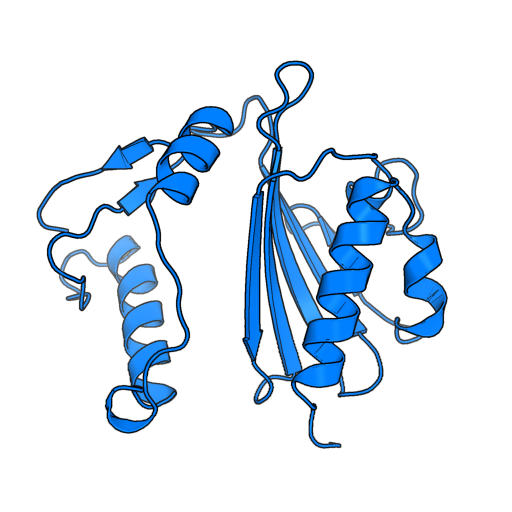 1 101 ? -12.277 -8.505 1.408 1.00 97.62 101 THR A N 1
ATOM 779 C CA . THR A 1 101 ? -12.233 -9.662 2.308 1.00 97.62 101 THR A CA 1
ATOM 780 C C . THR A 1 101 ? -11.055 -9.592 3.270 1.00 97.62 101 THR A C 1
ATOM 782 O O . THR A 1 101 ? -11.091 -10.195 4.343 1.00 97.62 101 THR A O 1
ATOM 785 N N . LYS A 1 102 ? -10.008 -8.853 2.905 1.00 98.25 102 LYS A N 1
ATOM 786 C CA . LYS A 1 102 ? -8.807 -8.680 3.714 1.00 98.25 102 LYS A CA 1
ATOM 787 C C . LYS A 1 102 ? -8.217 -7.300 3.476 1.00 98.25 102 LYS A C 1
ATOM 789 O O . LYS A 1 102 ? -8.148 -6.851 2.334 1.00 98.25 102 LYS A O 1
ATOM 794 N N . MET A 1 103 ? -7.780 -6.663 4.550 1.00 98.56 103 MET A N 1
ATOM 795 C CA . MET A 1 103 ? -7.020 -5.423 4.522 1.00 98.56 103 MET A CA 1
ATOM 796 C C . MET A 1 103 ? -5.844 -5.553 5.490 1.00 98.56 103 MET A C 1
ATOM 798 O O . MET A 1 103 ? -6.017 -5.963 6.632 1.00 98.56 103 MET A O 1
ATOM 802 N N . GLU A 1 104 ? -4.648 -5.230 5.026 1.00 98.69 104 GLU A N 1
ATOM 803 C CA . GLU A 1 104 ? -3.420 -5.278 5.817 1.00 98.69 104 GLU A CA 1
ATOM 804 C C . GLU A 1 104 ? -2.693 -3.955 5.644 1.00 98.69 104 GLU A C 1
ATOM 806 O O . GLU A 1 104 ? -2.451 -3.536 4.511 1.00 98.69 104 GLU A O 1
ATOM 811 N N . THR A 1 105 ? -2.317 -3.325 6.749 1.00 98.31 105 THR A N 1
ATOM 812 C CA . THR A 1 105 ? -1.576 -2.067 6.721 1.00 98.31 105 THR A CA 1
ATOM 813 C C . THR A 1 105 ? -0.235 -2.239 7.415 1.00 98.31 105 THR A C 1
ATOM 815 O O . THR A 1 105 ? -0.153 -2.646 8.571 1.00 98.31 105 THR A O 1
ATOM 818 N N . LEU A 1 106 ? 0.840 -1.914 6.709 1.00 98.06 106 LEU A N 1
ATOM 819 C CA . LEU A 1 106 ? 2.136 -1.648 7.314 1.00 98.06 106 LEU A CA 1
ATOM 820 C C . LEU A 1 106 ? 2.216 -0.155 7.596 1.00 98.06 106 LEU A C 1
ATOM 822 O O . LEU A 1 106 ? 2.071 0.654 6.679 1.00 98.06 106 LEU A O 1
ATOM 826 N N . VAL A 1 107 ? 2.408 0.184 8.863 1.00 97.06 107 VAL A N 1
ATOM 827 C CA . VAL A 1 107 ? 2.559 1.545 9.367 1.00 97.06 107 VAL A CA 1
ATOM 828 C C . VAL A 1 107 ? 4.020 1.698 9.751 1.00 97.06 107 VAL A C 1
ATOM 830 O O . VAL A 1 107 ? 4.440 1.136 10.761 1.00 97.06 107 VAL A O 1
ATOM 833 N N . SER A 1 108 ? 4.787 2.405 8.920 1.00 96.12 108 SER A N 1
ATOM 834 C CA . SER A 1 108 ? 6.127 2.858 9.287 1.00 96.12 108 SER A CA 1
ATOM 835 C C . SER A 1 108 ? 6.052 4.263 9.863 1.00 96.12 108 SER A C 1
ATOM 837 O O . SER A 1 108 ? 5.448 5.145 9.241 1.00 96.12 108 SER A O 1
ATOM 839 N N . ASP A 1 109 ? 6.670 4.442 11.022 1.00 94.50 109 ASP A N 1
ATOM 840 C CA . ASP A 1 109 ? 6.502 5.607 11.889 1.00 94.50 109 ASP A CA 1
ATOM 841 C C . ASP A 1 109 ? 7.846 6.091 12.469 1.00 94.50 109 ASP A C 1
ATOM 843 O O . ASP A 1 109 ? 8.904 5.476 12.288 1.00 94.50 109 ASP A O 1
ATOM 847 N N . GLU A 1 110 ? 7.822 7.227 13.158 1.00 90.06 110 GLU A N 1
ATOM 848 C CA . GLU A 1 110 ? 8.968 7.773 13.868 1.00 90.06 110 GLU A CA 1
ATOM 849 C C . GLU A 1 110 ? 9.588 6.742 14.832 1.00 90.06 110 GLU A C 1
ATOM 851 O O . GLU A 1 110 ? 8.922 6.125 15.660 1.00 90.06 110 GLU A O 1
ATOM 856 N N . GLY A 1 111 ? 10.909 6.567 14.728 1.00 90.69 111 GLY A N 1
ATOM 857 C CA . GLY A 1 111 ? 11.670 5.591 15.515 1.00 90.69 111 GLY A CA 1
ATOM 858 C C . GLY A 1 111 ? 11.910 4.253 14.811 1.00 90.69 111 GLY A C 1
ATOM 859 O O . GLY A 1 111 ? 12.790 3.504 15.245 1.00 90.69 111 GLY A O 1
ATOM 860 N N . ASP A 1 112 ? 11.225 3.975 13.697 1.00 94.56 112 ASP A N 1
ATOM 861 C CA . ASP A 1 112 ? 11.479 2.775 12.902 1.00 94.56 112 ASP A CA 1
ATOM 862 C C . ASP A 1 112 ? 12.846 2.802 12.203 1.00 94.56 112 ASP A C 1
ATOM 864 O O . ASP A 1 112 ? 13.440 3.846 11.905 1.00 94.56 112 ASP A O 1
ATOM 868 N N . TRP A 1 113 ? 13.363 1.606 11.909 1.00 91.00 113 TRP A N 1
ATOM 869 C CA . TRP A 1 113 ? 14.681 1.433 11.305 1.00 91.00 113 TRP A CA 1
ATOM 870 C C . TRP A 1 113 ? 14.806 2.179 9.970 1.00 91.00 113 TRP A C 1
ATOM 872 O O . TRP A 1 113 ? 14.086 1.908 9.009 1.00 91.00 113 TRP A O 1
ATOM 882 N N . LEU A 1 114 ? 15.775 3.101 9.920 1.00 91.81 114 LEU A N 1
ATOM 883 C CA . LEU A 1 114 ? 16.063 3.990 8.788 1.00 91.81 114 LEU A CA 1
ATOM 884 C C . LEU A 1 114 ? 14.897 4.891 8.360 1.00 91.81 114 LEU A C 1
ATOM 886 O O . LEU A 1 114 ? 14.970 5.463 7.282 1.00 91.81 114 LEU A O 1
ATOM 890 N N . PHE A 1 115 ? 13.838 5.044 9.149 1.00 95.06 115 PHE A N 1
ATOM 891 C CA . PHE A 1 115 ? 12.654 5.767 8.705 1.00 95.06 115 PHE A CA 1
ATOM 892 C C . PHE A 1 115 ? 12.926 7.250 8.390 1.00 95.06 115 PHE A C 1
ATOM 894 O O . PHE A 1 115 ? 13.514 7.984 9.184 1.00 95.06 115 PHE A O 1
ATOM 901 N N . ASN A 1 116 ? 12.479 7.697 7.210 1.00 93.62 116 ASN A N 1
ATOM 902 C CA . ASN A 1 116 ? 12.524 9.097 6.784 1.00 93.62 116 ASN A CA 1
ATOM 903 C C . ASN A 1 116 ? 11.412 9.390 5.761 1.00 93.62 116 ASN A C 1
ATOM 905 O O . ASN A 1 116 ? 11.593 9.206 4.551 1.00 93.62 116 ASN A O 1
ATOM 909 N N . ALA A 1 117 ? 10.259 9.873 6.231 1.00 93.50 117 ALA A N 1
ATOM 910 C CA . ALA A 1 117 ? 9.125 10.194 5.359 1.00 93.50 117 ALA A CA 1
ATOM 911 C C . ALA A 1 117 ? 9.419 11.348 4.384 1.00 93.50 117 ALA A C 1
ATOM 913 O O . ALA A 1 117 ? 9.003 11.294 3.228 1.00 93.50 117 ALA A O 1
ATOM 914 N N . THR A 1 118 ? 10.181 12.365 4.800 1.00 93.00 118 THR A N 1
ATOM 915 C CA . THR A 1 118 ? 10.567 13.491 3.929 1.00 93.00 118 THR A CA 1
ATOM 916 C C . THR A 1 118 ? 11.470 13.026 2.791 1.00 93.00 118 THR A C 1
ATOM 918 O O . THR A 1 118 ? 11.287 13.425 1.642 1.00 93.00 118 THR A O 1
ATOM 921 N N . GLY A 1 119 ? 12.417 12.136 3.088 1.00 93.19 119 GLY A N 1
ATOM 922 C CA . GLY A 1 119 ? 13.259 11.487 2.090 1.00 93.19 119 GLY A CA 1
ATOM 923 C C . GLY A 1 119 ? 12.442 10.614 1.137 1.00 93.19 119 GLY A C 1
ATOM 924 O O . GLY A 1 119 ? 12.602 10.717 -0.080 1.00 93.19 119 GLY A O 1
ATOM 925 N N . ALA A 1 120 ? 11.501 9.822 1.663 1.00 92.50 120 ALA A N 1
ATOM 926 C CA . ALA A 1 120 ? 10.581 9.035 0.843 1.00 92.50 120 ALA A CA 1
ATOM 927 C C . ALA A 1 120 ? 9.757 9.928 -0.101 1.00 92.50 120 ALA A C 1
ATOM 929 O O . ALA A 1 120 ? 9.684 9.646 -1.295 1.00 92.50 120 ALA A O 1
ATOM 930 N N . ALA A 1 121 ? 9.207 11.039 0.400 1.00 92.62 121 ALA A N 1
ATOM 931 C CA . ALA A 1 121 ? 8.470 12.012 -0.403 1.00 92.62 121 ALA A CA 1
ATOM 932 C C . ALA A 1 121 ? 9.356 12.652 -1.484 1.00 92.62 121 ALA A C 1
ATOM 934 O O . ALA A 1 121 ? 8.949 12.749 -2.643 1.00 92.62 121 ALA A O 1
ATOM 935 N N . TYR A 1 122 ? 10.586 13.040 -1.128 1.00 92.75 122 TYR A N 1
ATOM 936 C CA . TYR A 1 122 ? 11.553 13.609 -2.064 1.00 92.75 122 TYR A CA 1
ATOM 937 C C . TYR A 1 122 ? 11.834 12.657 -3.229 1.00 92.75 122 TYR A C 1
ATOM 939 O O . TYR A 1 122 ? 11.705 13.064 -4.383 1.00 92.75 122 TYR A O 1
ATOM 947 N N . TRP A 1 123 ? 12.168 11.394 -2.957 1.00 90.88 123 TRP A N 1
ATOM 948 C CA . TRP A 1 123 ? 12.458 10.426 -4.017 1.00 90.88 123 TRP A CA 1
ATOM 949 C C . TRP A 1 123 ? 11.216 10.043 -4.818 1.00 90.88 123 TRP A C 1
ATOM 951 O O . TRP A 1 123 ? 11.287 10.013 -6.043 1.00 90.88 123 TRP A O 1
ATOM 961 N N . ASN A 1 124 ? 10.063 9.873 -4.163 1.00 90.38 124 ASN A N 1
ATOM 962 C CA . ASN A 1 124 ? 8.794 9.628 -4.848 1.00 90.38 124 ASN A CA 1
ATOM 963 C C . ASN A 1 124 ? 8.459 10.746 -5.853 1.00 90.38 124 ASN A C 1
ATOM 965 O O . ASN A 1 124 ? 7.993 10.453 -6.949 1.00 90.38 124 ASN A O 1
ATOM 969 N N . SER A 1 125 ? 8.762 12.011 -5.529 1.00 91.19 125 SER A N 1
ATOM 970 C CA . SER A 1 125 ? 8.543 13.155 -6.435 1.00 91.19 125 SER A CA 1
ATOM 971 C C . SER A 1 125 ? 9.404 13.140 -7.707 1.00 91.19 125 SER A C 1
ATOM 973 O O . SER A 1 125 ? 9.139 13.896 -8.641 1.00 91.19 125 SER A O 1
ATOM 975 N N . LYS A 1 126 ? 10.458 12.313 -7.749 1.00 90.00 126 LYS A N 1
ATOM 976 C CA . LYS A 1 126 ? 11.344 12.161 -8.913 1.00 90.00 126 LYS A CA 1
ATOM 977 C C . LYS A 1 126 ? 10.903 11.048 -9.855 1.00 90.00 126 LYS A C 1
ATOM 979 O O . LYS A 1 126 ? 11.443 10.947 -10.954 1.00 90.00 126 LYS A O 1
ATOM 984 N N . GLU A 1 127 ? 9.970 10.206 -9.429 1.00 87.44 127 GLU A N 1
ATOM 985 C CA . GLU A 1 127 ? 9.532 9.060 -10.209 1.00 87.44 127 GLU A CA 1
ATOM 986 C C . GLU A 1 127 ? 8.336 9.412 -11.098 1.00 87.44 127 GLU A C 1
ATOM 988 O O . GLU A 1 127 ? 7.453 10.180 -10.722 1.00 87.44 127 GLU A O 1
ATOM 993 N N . SER A 1 128 ? 8.293 8.805 -12.283 1.00 88.19 128 SER A N 1
ATOM 994 C CA . SER A 1 128 ? 7.170 8.902 -13.211 1.00 88.19 128 SER A CA 1
ATOM 995 C C . SER A 1 128 ? 6.669 7.497 -13.512 1.00 88.19 128 SER A C 1
ATOM 997 O O . SER A 1 128 ? 7.447 6.642 -13.932 1.00 88.19 128 SER A O 1
ATOM 999 N N . TRP A 1 129 ? 5.376 7.263 -13.285 1.00 88.50 129 TRP A N 1
ATOM 1000 C CA . TRP A 1 129 ? 4.727 5.956 -13.444 1.00 88.50 129 TRP A CA 1
ATOM 1001 C C . TRP A 1 129 ? 3.560 6.028 -14.439 1.00 88.50 129 TRP A C 1
ATOM 1003 O O . TRP A 1 129 ? 2.412 5.778 -14.061 1.00 88.50 129 TRP A O 1
ATOM 1013 N N . PRO A 1 130 ? 3.803 6.420 -15.704 1.00 91.38 130 PRO A N 1
ATOM 1014 C CA . PRO A 1 130 ? 2.760 6.385 -16.715 1.00 91.38 130 PRO A CA 1
ATOM 1015 C C . PRO A 1 130 ? 2.376 4.929 -17.028 1.00 91.38 130 PRO A C 1
ATOM 1017 O O . PRO A 1 130 ? 3.189 4.019 -16.840 1.00 91.38 130 PRO A O 1
ATOM 1020 N N . PRO A 1 131 ? 1.163 4.682 -17.550 1.00 90.88 131 PRO A N 1
ATOM 1021 C CA . PRO A 1 131 ? 0.828 3.382 -18.110 1.00 90.88 131 PRO A CA 1
ATOM 1022 C C . PRO A 1 131 ? 1.861 2.955 -19.160 1.00 90.88 131 PRO A C 1
ATOM 1024 O O . PRO A 1 131 ? 2.186 3.722 -20.067 1.00 90.88 131 PRO A O 1
ATOM 1027 N N . ILE A 1 132 ? 2.361 1.725 -19.041 1.00 92.12 132 ILE A N 1
ATOM 1028 C CA . ILE A 1 132 ? 3.288 1.137 -20.013 1.00 92.12 132 ILE A CA 1
ATOM 1029 C C . ILE A 1 132 ? 2.498 0.822 -21.299 1.00 92.12 132 ILE A C 1
ATOM 1031 O O . ILE A 1 132 ? 1.415 0.231 -21.194 1.00 92.12 132 ILE A O 1
ATOM 1035 N N . PRO A 1 133 ? 2.982 1.194 -22.501 1.00 95.31 133 PRO A N 1
ATOM 1036 C CA . PRO A 1 133 ? 2.337 0.824 -23.760 1.00 95.31 133 PRO A CA 1
ATOM 1037 C C . PRO A 1 133 ? 2.134 -0.687 -23.863 1.00 95.31 133 PRO A C 1
ATOM 1039 O O . PRO A 1 133 ? 3.007 -1.453 -23.477 1.00 95.31 133 PRO A O 1
ATOM 1042 N N . LEU A 1 134 ? 0.999 -1.134 -24.409 1.00 93.56 134 LEU A N 1
ATOM 1043 C CA . LEU A 1 134 ? 0.639 -2.560 -24.418 1.00 93.56 134 LEU A CA 1
ATOM 1044 C C . LEU A 1 134 ? 1.704 -3.457 -25.072 1.00 93.56 134 LEU A C 1
ATOM 1046 O O . LEU A 1 134 ? 1.913 -4.575 -24.619 1.00 93.56 134 LEU A O 1
ATOM 1050 N N . ALA A 1 135 ? 2.381 -2.963 -26.110 1.00 95.94 135 ALA A N 1
ATOM 1051 C CA . ALA A 1 135 ? 3.447 -3.696 -26.794 1.00 95.94 135 ALA A CA 1
ATOM 1052 C C . ALA A 1 135 ? 4.711 -3.891 -25.933 1.00 95.94 135 ALA A C 1
ATOM 1054 O O . ALA A 1 135 ? 5.466 -4.824 -26.187 1.00 95.94 135 ALA A O 1
ATOM 1055 N N . ASP A 1 136 ? 4.903 -3.045 -24.917 1.00 95.44 136 ASP A N 1
ATOM 1056 C CA . ASP A 1 136 ? 6.047 -3.058 -24.000 1.00 95.44 136 ASP A CA 1
ATOM 1057 C C . ASP A 1 136 ? 5.681 -3.669 -22.633 1.00 95.44 136 ASP A C 1
ATOM 1059 O O . ASP A 1 136 ? 6.496 -3.678 -21.711 1.00 95.44 136 ASP A O 1
ATOM 1063 N N . GLN A 1 137 ? 4.441 -4.145 -22.459 1.00 94.12 137 GLN A N 1
ATOM 1064 C CA . GLN A 1 137 ? 4.009 -4.781 -21.219 1.00 94.12 137 GLN A CA 1
ATOM 1065 C C . GLN A 1 137 ? 4.538 -6.212 -21.145 1.00 94.12 137 GLN A C 1
ATOM 1067 O O . GLN A 1 137 ? 4.131 -7.088 -21.911 1.00 94.12 137 GLN A O 1
ATOM 1072 N N . ASP A 1 138 ? 5.396 -6.458 -20.160 1.00 95.31 138 ASP A N 1
ATOM 1073 C CA . ASP A 1 138 ? 5.813 -7.805 -19.801 1.00 95.31 138 ASP A CA 1
ATOM 1074 C C . ASP A 1 138 ? 4.626 -8.677 -19.372 1.00 95.31 138 ASP A C 1
ATOM 1076 O O . ASP A 1 138 ? 3.626 -8.221 -18.806 1.00 95.31 138 ASP A O 1
ATOM 1080 N N . THR A 1 139 ? 4.765 -9.984 -19.594 1.00 95.38 139 THR A N 1
ATOM 1081 C CA . THR A 1 139 ? 3.794 -10.956 -19.082 1.00 95.38 139 THR A CA 1
ATOM 1082 C C . THR A 1 139 ? 3.802 -10.987 -17.551 1.00 95.38 139 THR A C 1
ATOM 1084 O O . THR A 1 139 ? 4.806 -10.691 -16.898 1.00 95.38 139 THR A O 1
ATOM 1087 N N . ARG A 1 140 ? 2.688 -11.425 -16.952 1.00 93.62 140 ARG A N 1
ATOM 1088 C CA . ARG A 1 140 ? 2.565 -11.572 -15.493 1.00 93.62 140 ARG A CA 1
ATOM 1089 C C . ARG A 1 140 ? 3.686 -12.421 -14.886 1.00 93.62 140 ARG A C 1
ATOM 1091 O O . ARG A 1 140 ? 4.203 -12.069 -13.827 1.00 93.62 140 ARG A O 1
ATOM 1098 N N . ASP A 1 141 ? 4.047 -13.518 -15.546 1.00 95.75 141 ASP A N 1
ATOM 1099 C CA . ASP A 1 141 ? 5.076 -14.438 -15.056 1.00 95.75 141 ASP A CA 1
ATOM 1100 C C . ASP A 1 141 ? 6.460 -13.781 -15.044 1.00 95.75 141 ASP A C 1
ATOM 1102 O O . ASP A 1 141 ? 7.217 -13.978 -14.095 1.00 95.75 141 ASP A O 1
ATOM 1106 N N . VAL A 1 142 ? 6.763 -12.932 -16.033 1.00 95.88 142 VAL A N 1
ATOM 1107 C CA . VAL A 1 142 ? 8.011 -12.152 -16.078 1.00 95.88 142 VAL A CA 1
ATOM 1108 C C . VAL A 1 142 ? 8.066 -11.140 -14.930 1.00 95.88 142 VAL A C 1
ATOM 1110 O O . VAL A 1 142 ? 9.053 -11.104 -14.195 1.00 95.88 142 VAL A O 1
ATOM 1113 N N . ILE A 1 143 ? 6.989 -10.375 -14.708 1.00 93.50 143 ILE A N 1
ATOM 1114 C CA . ILE A 1 143 ? 6.913 -9.394 -13.609 1.00 93.50 143 ILE A CA 1
ATOM 1115 C C . ILE A 1 143 ? 7.063 -10.092 -12.252 1.00 93.50 143 ILE A C 1
ATOM 1117 O O . ILE A 1 143 ? 7.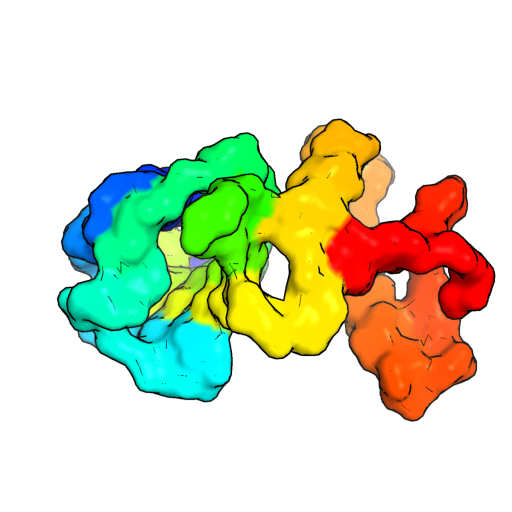809 -9.631 -11.384 1.00 93.50 143 ILE A O 1
ATOM 1121 N N . LYS A 1 144 ? 6.382 -11.229 -12.067 1.00 94.62 144 LYS A N 1
ATOM 1122 C CA . LYS A 1 144 ? 6.484 -12.018 -10.838 1.00 94.62 144 LYS A CA 1
ATOM 1123 C C . LYS A 1 144 ? 7.904 -12.543 -10.626 1.00 94.62 144 LYS A C 1
ATOM 1125 O O . LYS A 1 144 ? 8.435 -12.380 -9.534 1.00 94.62 144 LYS A O 1
ATOM 1130 N N . ALA A 1 145 ? 8.530 -13.113 -11.655 1.00 96.25 145 ALA A N 1
ATOM 1131 C CA . ALA A 1 145 ? 9.896 -13.621 -11.564 1.00 96.25 145 ALA A CA 1
ATOM 1132 C C . ALA A 1 145 ? 10.899 -12.520 -11.176 1.00 96.25 145 ALA A C 1
ATOM 1134 O O . ALA A 1 145 ? 11.785 -12.765 -10.358 1.00 96.25 145 ALA A O 1
ATOM 1135 N N . ALA A 1 146 ? 10.735 -11.300 -11.698 1.00 94.75 146 ALA A N 1
ATOM 1136 C CA . ALA A 1 146 ? 11.553 -10.150 -11.311 1.00 94.75 146 ALA A CA 1
ATOM 1137 C C . ALA A 1 146 ? 11.371 -9.771 -9.826 1.00 94.75 146 ALA A C 1
ATOM 1139 O O . ALA A 1 146 ? 12.358 -9.541 -9.123 1.00 94.75 146 ALA A O 1
ATOM 1140 N N . GLY A 1 147 ? 10.127 -9.746 -9.333 1.00 93.38 147 GLY A N 1
ATOM 1141 C CA . GLY A 1 147 ? 9.821 -9.481 -7.922 1.00 93.38 147 GLY A CA 1
ATOM 1142 C C . GLY A 1 147 ? 10.344 -10.567 -6.975 1.00 93.38 147 GLY A C 1
ATOM 1143 O O . GLY A 1 147 ? 10.976 -10.258 -5.963 1.00 93.38 147 GLY A O 1
ATOM 1144 N N . ASP A 1 148 ? 10.154 -11.838 -7.335 1.00 95.69 148 ASP A N 1
ATOM 1145 C CA . ASP A 1 148 ? 10.662 -12.983 -6.574 1.00 95.69 148 ASP A CA 1
ATOM 1146 C C . ASP A 1 148 ? 12.198 -12.957 -6.522 1.00 95.69 148 ASP A C 1
ATOM 1148 O O . ASP A 1 148 ? 12.784 -13.168 -5.460 1.00 95.69 148 ASP A O 1
ATOM 1152 N N . ALA A 1 149 ? 12.873 -12.634 -7.633 1.00 95.50 149 ALA A N 1
ATOM 1153 C CA . ALA A 1 149 ? 14.326 -12.478 -7.663 1.00 95.50 149 ALA A CA 1
ATOM 1154 C C . ALA A 1 149 ? 14.811 -11.394 -6.686 1.00 95.50 149 ALA A C 1
ATOM 1156 O O . ALA A 1 149 ? 15.789 -11.621 -5.971 1.00 95.50 149 ALA A O 1
ATOM 1157 N N . TYR A 1 150 ? 14.122 -10.246 -6.612 1.00 91.62 150 TYR A N 1
ATOM 1158 C CA . TYR A 1 150 ? 14.470 -9.166 -5.682 1.00 91.62 150 TYR A CA 1
ATOM 1159 C C . TYR A 1 150 ? 14.428 -9.634 -4.223 1.00 91.62 150 TYR A C 1
ATOM 1161 O O . TYR A 1 150 ? 15.390 -9.427 -3.483 1.00 91.62 150 TYR A O 1
ATOM 1169 N N . LEU A 1 151 ? 13.354 -10.319 -3.820 1.00 92.06 151 LEU A N 1
ATOM 1170 C CA . LEU A 1 151 ? 13.224 -10.8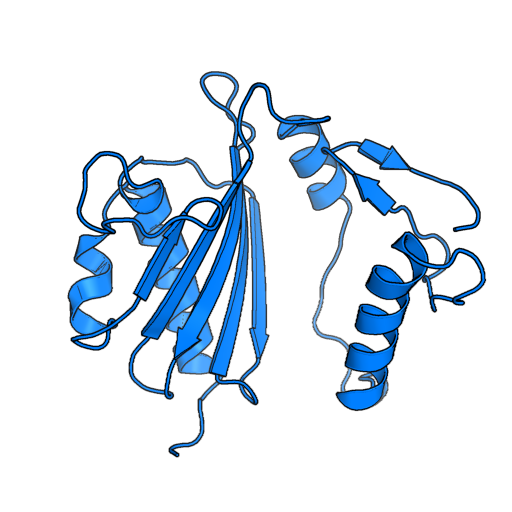52 -2.461 1.00 92.06 151 LEU A CA 1
ATOM 1171 C C . LEU A 1 151 ? 14.239 -11.970 -2.186 1.00 92.06 151 LEU A C 1
ATOM 1173 O O . LEU A 1 151 ? 14.889 -11.975 -1.140 1.00 92.06 151 LEU A O 1
ATOM 1177 N N . ASN A 1 152 ? 14.442 -12.878 -3.141 1.00 94.81 152 ASN A N 1
ATOM 1178 C CA . ASN A 1 152 ? 15.395 -13.981 -3.014 1.00 94.81 152 ASN A CA 1
ATOM 1179 C C . ASN A 1 152 ? 16.846 -13.497 -2.880 1.00 94.81 152 ASN A C 1
ATOM 1181 O O . ASN A 1 152 ? 17.646 -14.148 -2.203 1.00 94.81 152 ASN A O 1
ATOM 1185 N N . ARG A 1 153 ? 17.195 -12.342 -3.466 1.00 92.81 153 ARG A N 1
ATOM 1186 C CA . ARG A 1 153 ? 18.546 -11.773 -3.373 1.00 92.81 153 ARG A CA 1
ATOM 1187 C C . ARG A 1 153 ? 18.968 -11.453 -1.936 1.00 92.81 153 ARG A C 1
ATOM 1189 O O . ARG A 1 153 ? 20.149 -11.580 -1.624 1.00 92.81 153 ARG A O 1
ATOM 1196 N N . PHE A 1 154 ? 18.029 -11.125 -1.042 1.00 88.94 154 PHE A N 1
ATOM 1197 C CA . PHE A 1 154 ? 18.328 -10.916 0.384 1.00 88.94 154 PHE A CA 1
ATOM 1198 C C . PHE A 1 154 ? 18.825 -12.190 1.083 1.00 88.94 154 PHE A C 1
ATOM 1200 O O . PHE A 1 154 ? 19.633 -12.102 2.004 1.00 88.94 154 PHE A O 1
ATOM 1207 N N . GLY A 1 155 ? 18.371 -13.368 0.641 1.00 92.38 155 GLY A N 1
ATOM 1208 C CA . GLY A 1 155 ? 18.846 -14.663 1.141 1.00 92.38 155 GLY A CA 1
ATOM 1209 C C . GLY A 1 155 ? 20.021 -15.243 0.348 1.00 92.38 155 GLY A C 1
ATOM 1210 O O . GLY A 1 155 ? 20.719 -16.126 0.842 1.00 92.38 155 GLY A O 1
ATOM 1211 N N . ASN A 1 156 ? 20.249 -14.771 -0.881 1.00 93.19 156 ASN A N 1
ATOM 1212 C CA . ASN A 1 156 ? 21.311 -15.251 -1.759 1.00 93.19 156 ASN A CA 1
ATOM 1213 C C . ASN A 1 156 ? 21.771 -14.158 -2.740 1.00 93.19 156 ASN A C 1
ATOM 1215 O O . ASN A 1 156 ? 21.146 -13.924 -3.775 1.00 93.19 156 ASN A O 1
ATOM 1219 N N . VAL A 1 157 ? 22.934 -13.561 -2.469 1.00 89.50 157 VAL A N 1
ATOM 1220 C CA . VAL A 1 157 ? 23.528 -12.483 -3.283 1.00 89.50 157 VAL A CA 1
ATOM 1221 C C . VAL A 1 157 ? 23.877 -12.887 -4.722 1.00 89.50 157 VAL A C 1
ATOM 1223 O O . VAL A 1 157 ? 24.145 -12.026 -5.554 1.00 89.50 157 VAL A O 1
ATOM 1226 N N . ASN A 1 158 ? 23.857 -14.179 -5.059 1.00 93.06 158 ASN A N 1
ATOM 1227 C CA . ASN A 1 158 ? 24.087 -14.644 -6.428 1.00 93.06 158 ASN A CA 1
ATOM 1228 C C . ASN A 1 158 ? 22.817 -14.615 -7.297 1.00 93.06 158 ASN A C 1
ATOM 1230 O O . ASN A 1 158 ? 22.902 -14.860 -8.497 1.00 93.06 158 ASN A O 1
ATOM 1234 N N . VAL A 1 159 ? 21.641 -14.318 -6.730 1.00 94.38 159 VAL A N 1
ATOM 1235 C CA . VAL A 1 159 ? 20.389 -14.199 -7.497 1.00 94.38 159 VAL A CA 1
ATOM 1236 C C . VAL A 1 159 ? 20.399 -12.912 -8.312 1.00 94.38 159 VAL A C 1
ATOM 1238 O O . VAL A 1 159 ? 20.270 -11.825 -7.752 1.00 94.38 159 VAL A O 1
ATOM 1241 N N . THR A 1 160 ? 20.535 -13.015 -9.632 1.00 91.81 160 THR A N 1
ATOM 1242 C CA . THR A 1 160 ? 20.454 -11.859 -10.531 1.00 91.81 160 THR A CA 1
ATOM 1243 C C . THR A 1 160 ? 19.042 -11.284 -10.545 1.00 91.81 160 THR A C 1
ATOM 1245 O O . THR A 1 160 ? 18.073 -11.995 -10.800 1.00 91.81 160 THR A O 1
ATOM 1248 N N . VAL A 1 161 ? 18.937 -9.980 -10.308 1.00 90.81 161 VAL A N 1
ATOM 1249 C CA . VAL A 1 161 ? 17.682 -9.228 -10.378 1.00 90.81 161 VAL A CA 1
ATOM 1250 C C . VAL A 1 161 ? 17.739 -8.340 -11.620 1.00 90.81 161 VAL A C 1
ATOM 1252 O O . VAL A 1 161 ? 18.768 -7.696 -11.843 1.00 90.81 161 VAL A O 1
ATOM 1255 N N . PRO A 1 162 ? 16.674 -8.280 -12.437 1.00 91.25 162 PRO A N 1
ATOM 1256 C CA . PRO A 1 162 ? 16.646 -7.462 -13.647 1.00 91.25 162 PRO A CA 1
ATOM 1257 C C . PRO A 1 162 ? 16.417 -5.979 -13.306 1.00 91.25 162 PRO A C 1
ATOM 1259 O O . PRO A 1 162 ? 15.384 -5.401 -13.633 1.00 91.25 162 PRO A O 1
ATOM 1262 N N . PHE A 1 163 ? 17.363 -5.352 -12.601 1.00 85.94 163 PHE A N 1
ATOM 1263 C CA . PHE A 1 163 ? 17.295 -3.923 -12.300 1.00 85.94 163 PHE A CA 1
ATOM 1264 C C . PHE A 1 163 ? 17.355 -3.091 -13.587 1.00 85.94 163 PHE A C 1
ATOM 1266 O O . PHE A 1 163 ? 18.178 -3.342 -14.469 1.00 85.94 163 PHE A O 1
ATOM 1273 N N . GLY A 1 164 ? 16.523 -2.050 -13.671 1.00 80.81 164 GLY A N 1
ATOM 1274 C CA . GLY A 1 164 ? 16.681 -1.017 -14.696 1.00 80.81 164 GLY A CA 1
ATOM 1275 C C . GLY A 1 164 ? 18.015 -0.276 -14.539 1.00 80.81 164 GLY A C 1
ATOM 1276 O O . GLY A 1 164 ? 18.631 -0.302 -13.477 1.00 80.81 164 GLY A O 1
ATOM 1277 N N . THR A 1 165 ? 18.494 0.406 -15.579 1.00 78.25 165 THR A N 1
ATOM 1278 C CA . THR A 1 165 ? 19.663 1.296 -15.465 1.00 78.25 165 THR A CA 1
ATOM 1279 C C . THR A 1 165 ? 19.343 2.654 -16.088 1.00 78.25 165 THR A C 1
ATOM 1281 O O . THR A 1 165 ? 18.978 2.690 -17.262 1.00 78.25 165 THR A O 1
ATOM 1284 N N . PRO A 1 166 ? 19.496 3.767 -15.345 1.00 76.25 166 PRO A N 1
ATOM 1285 C CA . PRO A 1 166 ? 19.916 3.848 -13.940 1.00 76.25 166 PRO A CA 1
ATOM 1286 C C . PRO A 1 166 ? 18.801 3.406 -12.967 1.00 76.25 166 PRO A C 1
ATOM 1288 O O . PRO A 1 166 ? 17.656 3.821 -13.116 1.00 76.25 166 PRO A O 1
ATOM 1291 N N . CYS A 1 167 ? 19.130 2.601 -11.949 1.00 75.56 167 CYS A N 1
ATOM 1292 C CA . CYS A 1 167 ? 18.218 2.254 -10.849 1.00 75.56 167 CYS A CA 1
ATOM 1293 C C . CYS A 1 167 ? 18.843 2.635 -9.505 1.00 75.56 167 CYS A C 1
ATOM 1295 O O . CYS A 1 167 ? 20.043 2.460 -9.286 1.00 75.56 167 CYS A O 1
ATOM 1297 N N . ALA A 1 168 ? 18.010 3.166 -8.615 1.00 78.81 168 ALA A N 1
ATOM 1298 C CA . ALA A 1 168 ? 18.342 3.400 -7.222 1.00 78.81 168 ALA A CA 1
ATOM 1299 C C . ALA A 1 168 ? 17.369 2.604 -6.357 1.00 78.81 168 ALA A C 1
ATOM 1301 O O . ALA A 1 168 ? 16.157 2.660 -6.574 1.00 78.81 168 ALA A O 1
ATOM 1302 N N . ARG A 1 169 ? 17.886 1.886 -5.360 1.00 83.25 169 ARG A N 1
ATOM 1303 C CA . ARG A 1 169 ? 17.032 1.261 -4.349 1.00 83.25 169 ARG A CA 1
ATOM 1304 C C . ARG A 1 169 ? 16.699 2.310 -3.299 1.00 83.25 169 ARG A C 1
ATOM 1306 O O . ARG A 1 169 ? 17.609 2.881 -2.698 1.00 83.25 169 ARG A O 1
ATOM 1313 N N . LEU A 1 170 ? 15.414 2.551 -3.066 1.00 84.19 170 LEU A N 1
ATOM 1314 C CA . LEU A 1 170 ? 14.965 3.397 -1.964 1.00 84.19 170 LEU A CA 1
ATOM 1315 C C . LEU A 1 170 ? 14.814 2.551 -0.701 1.00 84.19 170 LEU A C 1
ATOM 1317 O O . LEU A 1 170 ? 14.047 1.593 -0.678 1.00 84.19 170 LEU A O 1
ATOM 1321 N N . GLU A 1 171 ? 15.537 2.914 0.353 1.00 85.69 171 GLU A N 1
ATOM 1322 C CA . GLU A 1 171 ? 15.455 2.272 1.667 1.00 85.69 171 GLU A CA 1
ATOM 1323 C C . GLU A 1 171 ? 15.335 3.337 2.743 1.00 85.69 171 GLU A C 1
ATOM 1325 O O . GLU A 1 171 ? 16.184 4.227 2.817 1.00 85.69 171 GLU A O 1
ATOM 1330 N N . GLY A 1 172 ? 14.278 3.270 3.556 1.00 84.88 172 GLY A N 1
ATOM 1331 C CA . GLY A 1 172 ? 14.084 4.231 4.642 1.00 84.88 172 GLY A CA 1
ATOM 1332 C C . GLY A 1 172 ? 14.091 5.690 4.160 1.00 84.88 172 GLY A C 1
ATOM 1333 O O . GLY A 1 172 ? 14.686 6.564 4.773 1.00 84.88 172 GLY A O 1
ATOM 1334 N N . GLY A 1 173 ? 13.552 5.964 2.969 1.00 86.44 173 GLY A N 1
ATOM 1335 C CA . GLY A 1 173 ? 13.577 7.311 2.387 1.00 86.44 173 GLY A CA 1
ATOM 1336 C C . GLY A 1 173 ? 14.946 7.795 1.885 1.00 86.44 173 GLY A C 1
ATOM 1337 O O . GLY A 1 173 ? 15.091 8.968 1.553 1.00 86.44 173 GLY A O 1
ATOM 1338 N N . SER A 1 174 ? 15.949 6.920 1.785 1.00 85.44 174 SER A N 1
ATOM 1339 C CA . SER A 1 174 ? 17.258 7.231 1.198 1.00 85.44 174 SER A CA 1
ATOM 1340 C C . SER A 1 174 ? 17.488 6.443 -0.090 1.00 85.44 174 SER A C 1
ATOM 1342 O O . SER A 1 174 ? 17.290 5.229 -0.115 1.00 85.44 174 SER A O 1
ATOM 1344 N N . ALA A 1 175 ? 17.975 7.104 -1.145 1.00 83.00 175 ALA A N 1
ATOM 1345 C CA . ALA A 1 175 ? 18.452 6.407 -2.334 1.00 83.00 175 ALA A CA 1
ATOM 1346 C C . ALA A 1 175 ? 19.814 5.773 -2.069 1.00 83.00 175 ALA A C 1
ATOM 1348 O O . ALA A 1 175 ? 20.761 6.418 -1.609 1.00 83.00 175 ALA A O 1
ATOM 1349 N N . LYS A 1 176 ? 19.912 4.496 -2.399 1.00 78.50 176 LYS A N 1
ATOM 1350 C CA . LYS A 1 176 ? 21.164 3.771 -2.513 1.00 78.50 176 LYS A CA 1
ATOM 1351 C C . LYS A 1 176 ? 21.477 3.657 -4.009 1.00 78.50 176 LYS A C 1
ATOM 1353 O O . LYS A 1 176 ? 20.596 3.358 -4.814 1.00 78.50 176 LYS A O 1
ATOM 1358 N N . TYR A 1 177 ? 22.721 3.954 -4.371 1.00 70.50 177 TYR A N 1
ATOM 1359 C CA . TYR A 1 177 ? 23.243 3.844 -5.731 1.00 70.50 177 TYR A CA 1
ATOM 1360 C C . TYR A 1 177 ? 24.412 2.865 -5.707 1.00 70.50 177 TYR A C 1
ATOM 1362 O O . TYR A 1 177 ? 25.280 2.964 -4.840 1.00 70.50 177 TYR A O 1
ATOM 1370 N N . GLY A 1 178 ? 24.438 1.920 -6.638 1.00 62.19 178 GLY A N 1
ATOM 1371 C CA . GLY A 1 178 ? 25.470 0.891 -6.710 1.00 62.19 178 GLY A CA 1
ATOM 1372 C C . GLY A 1 178 ? 24.986 -0.311 -7.509 1.00 62.19 178 GLY A C 1
ATOM 1373 O O . GLY A 1 178 ? 23.787 -0.470 -7.720 1.00 62.19 178 GLY A O 1
ATOM 1374 N N . VAL A 1 179 ? 25.925 -1.129 -7.988 1.00 52.16 179 VAL A N 1
ATOM 1375 C CA . VAL A 1 179 ? 25.613 -2.378 -8.696 1.00 52.16 179 VAL A CA 1
ATOM 1376 C C . VAL A 1 179 ? 25.026 -3.342 -7.672 1.00 52.16 179 VAL A C 1
ATOM 1378 O O . VAL A 1 179 ? 25.736 -3.778 -6.765 1.00 52.16 179 VAL A O 1
ATOM 1381 N N . TYR A 1 180 ? 23.720 -3.578 -7.774 1.00 56.97 180 TYR A N 1
ATOM 1382 C CA . TYR A 1 180 ? 22.984 -4.409 -6.836 1.00 56.97 180 TYR A CA 1
ATOM 1383 C C . TYR A 1 180 ? 23.211 -5.875 -7.036 1.00 56.97 180 TYR A C 1
ATOM 1385 O O . TYR A 1 180 ? 23.229 -6.383 -8.178 1.00 56.97 180 TYR A O 1
#

pLDDT: mean 92.05, std 8.54, range [45.16, 98.69]

Sequence (180 aa):
MGACEREFLAAFTSLYLNAQTVGNSSLFTNYMLQNYTYSENFAPANLSAPTSIVNQPLNSTNSRIFLDAYLCSAFTQIIVPEPSHPYVLGVRIEGNGKYVTKMETLVSDEGDWLFNATGAAYWNSKESWPPIPLADQDTRDVIKAAGDAYLNRFGNVNVTVPFGTPCARLEGGSAKYGVY